Protein AF-A0A125U0Q9-F1 (afdb_monomer)

Secondary structure (DSSP, 8-state):
--SSS--HHHHHHHHHHHHHHHHHHHHHHHHHHHHHHHH----TT-S--TTS---STTTTTTT-

Structure (mmCIF, N/CA/C/O backbone):
data_AF-A0A125U0Q9-F1
#
_entry.id   AF-A0A125U0Q9-F1
#
loop_
_atom_site.group_PDB
_atom_site.id
_atom_site.type_symbol
_atom_site.label_atom_id
_atom_site.label_alt_id
_atom_site.label_comp_id
_atom_site.label_asym_id
_atom_site.label_entity_id
_atom_site.label_seq_id
_atom_site.pdbx_PDB_ins_code
_atom_site.Cartn_x
_atom_site.Cartn_y
_atom_site.Cartn_z
_atom_site.occupancy
_atom_site.B_iso_or_equiv
_atom_site.auth_seq_id
_atom_site.auth_comp_id
_atom_site.auth_asym_id
_atom_site.auth_atom_id
_atom_site.pdbx_PDB_model_num
ATOM 1 N N . TRP A 1 1 ? 23.406 -5.613 -16.464 1.00 77.56 1 TRP A N 1
ATOM 2 C CA . TRP A 1 1 ? 23.126 -4.248 -16.958 1.00 7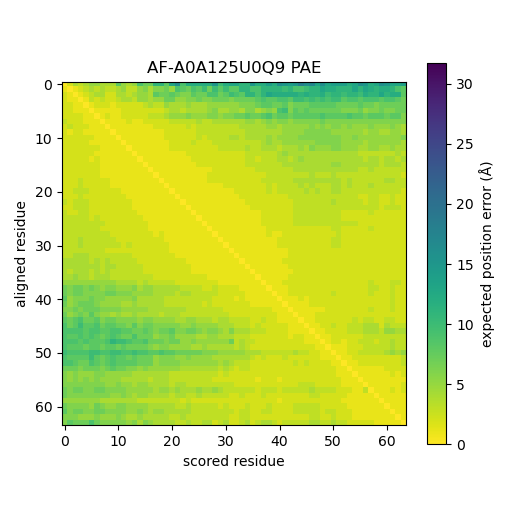7.56 1 TRP A CA 1
ATOM 3 C C . TRP A 1 1 ? 22.651 -4.181 -18.421 1.00 77.56 1 TRP A C 1
ATOM 5 O O . TRP A 1 1 ? 22.218 -3.129 -18.868 1.00 77.56 1 TRP A O 1
ATOM 15 N N . GLY A 1 2 ? 22.622 -5.294 -19.172 1.00 85.12 2 GLY A N 1
ATOM 16 C CA . GLY A 1 2 ? 22.499 -5.220 -20.641 1.00 85.12 2 GLY A CA 1
ATOM 17 C C . GLY A 1 2 ? 23.854 -4.900 -21.287 1.00 85.12 2 GLY A C 1
ATOM 18 O O . GLY A 1 2 ? 23.929 -4.125 -22.229 1.00 85.12 2 GLY A O 1
ATOM 19 N N . GLY A 1 3 ? 24.924 -5.431 -20.685 1.00 89.81 3 GLY A N 1
ATOM 20 C CA . GLY A 1 3 ? 26.329 -5.076 -20.886 1.00 89.81 3 GLY A CA 1
ATOM 21 C C . GLY A 1 3 ? 27.123 -5.285 -19.586 1.00 89.81 3 GLY A C 1
ATOM 22 O O . GLY A 1 3 ? 26.544 -5.709 -18.577 1.00 89.81 3 GLY A O 1
ATOM 23 N N . PHE A 1 4 ? 28.423 -4.972 -19.614 1.00 95.38 4 PHE A N 1
ATOM 24 C CA . PHE A 1 4 ? 29.349 -5.132 -18.480 1.00 95.38 4 PHE A CA 1
ATOM 25 C C . PHE A 1 4 ? 29.370 -3.940 -17.503 1.00 95.38 4 PHE A C 1
ATOM 27 O O . PHE A 1 4 ? 29.802 -4.106 -16.368 1.00 95.38 4 PHE A O 1
ATOM 34 N N . SER A 1 5 ? 28.893 -2.756 -17.918 1.00 95.81 5 SER A N 1
ATOM 35 C CA . SER A 1 5 ? 28.831 -1.521 -17.111 1.00 95.81 5 SER A CA 1
ATOM 36 C C . SER A 1 5 ? 27.417 -0.890 -17.088 1.00 95.81 5 SER A C 1
ATOM 38 O O . SER A 1 5 ? 26.578 -1.252 -17.922 1.00 95.81 5 SER A O 1
ATOM 40 N N . VAL A 1 6 ? 27.104 -0.019 -16.104 1.00 96.69 6 VAL A N 1
ATOM 41 C CA . VAL A 1 6 ? 25.813 0.691 -16.067 1.00 96.69 6 VAL A CA 1
ATOM 42 C C . VAL A 1 6 ? 25.838 1.603 -17.261 1.00 96.69 6 VAL A C 1
ATOM 44 O O . VAL A 1 6 ? 26.767 2.385 -17.448 1.00 96.69 6 VAL A O 1
ATOM 47 N N . ASN A 1 7 ? 24.807 1.494 -18.074 1.00 95.19 7 ASN A N 1
ATOM 48 C CA . ASN A 1 7 ? 24.713 2.247 -19.301 1.00 95.19 7 ASN A CA 1
ATOM 49 C C . ASN A 1 7 ? 23.247 2.572 -19.601 1.00 95.19 7 ASN A C 1
ATOM 51 O O . ASN A 1 7 ? 22.336 2.265 -18.824 1.00 95.19 7 ASN A O 1
ATOM 55 N N . ASN A 1 8 ? 23.020 3.168 -20.768 1.00 96.56 8 ASN A N 1
ATOM 56 C CA . ASN A 1 8 ? 21.698 3.570 -21.232 1.00 96.56 8 ASN A CA 1
ATOM 57 C C . ASN A 1 8 ? 20.670 2.418 -21.225 1.00 96.56 8 ASN A C 1
ATOM 59 O O . ASN A 1 8 ? 19.502 2.627 -20.901 1.00 96.56 8 ASN A O 1
ATOM 63 N N . ALA A 1 9 ? 21.088 1.180 -21.518 1.00 97.12 9 ALA A N 1
ATOM 64 C CA . ALA A 1 9 ? 20.189 0.026 -21.475 1.00 97.12 9 ALA A CA 1
ATOM 65 C C . ALA A 1 9 ? 19.688 -0.264 -20.049 1.00 97.12 9 ALA A C 1
ATOM 67 O O . ALA A 1 9 ? 18.538 -0.664 -19.867 1.00 97.12 9 ALA A O 1
ATOM 68 N N . THR A 1 10 ? 20.514 -0.022 -19.027 1.00 97.56 10 THR A N 1
ATOM 69 C CA . THR A 1 10 ? 20.088 -0.143 -17.623 1.00 97.56 10 THR A CA 1
ATOM 70 C C . THR A 1 10 ? 19.086 0.946 -17.251 1.00 97.56 10 THR A C 1
ATOM 72 O O . THR A 1 10 ? 18.036 0.625 -16.700 1.00 97.56 10 THR A O 1
ATOM 75 N N . LEU A 1 11 ? 19.363 2.208 -17.600 1.00 97.94 11 LEU A N 1
ATOM 76 C CA . LEU A 1 11 ? 18.492 3.338 -17.251 1.00 97.94 11 LEU A CA 1
ATOM 77 C C . LEU A 1 11 ? 17.086 3.202 -17.851 1.00 97.94 11 LEU A C 1
ATOM 79 O O . LEU A 1 11 ? 16.102 3.371 -17.135 1.00 97.94 11 LEU A O 1
ATOM 83 N N . ASN A 1 12 ? 16.971 2.801 -19.121 1.00 97.81 12 ASN A N 1
ATOM 84 C CA . ASN A 1 12 ? 15.665 2.602 -19.766 1.00 97.81 12 ASN A CA 1
ATOM 85 C C . ASN A 1 12 ? 14.836 1.490 -19.100 1.00 97.81 12 ASN A C 1
ATOM 87 O O . ASN A 1 12 ? 13.619 1.612 -18.933 1.00 97.81 12 ASN A O 1
ATOM 91 N N . ARG A 1 13 ? 15.490 0.406 -18.663 1.00 97.50 13 ARG A N 1
ATOM 92 C CA . ARG A 1 13 ? 14.819 -0.678 -17.931 1.00 97.50 13 ARG A CA 1
ATOM 93 C C . ARG A 1 13 ? 14.418 -0.240 -16.528 1.00 97.50 13 ARG A C 1
ATOM 95 O O . ARG A 1 13 ? 13.333 -0.593 -16.085 1.00 97.50 13 ARG A O 1
ATOM 102 N N . PHE A 1 14 ? 15.253 0.541 -15.848 1.00 98.50 14 PHE A N 1
ATOM 103 C CA . PHE A 1 14 ? 14.921 1.094 -14.535 1.00 98.50 14 PHE A CA 1
ATOM 104 C C . PHE A 1 14 ? 13.751 2.060 -14.607 1.00 98.50 14 PHE A C 1
ATOM 106 O O . PHE A 1 14 ? 12.870 1.973 -13.764 1.00 98.50 14 PHE A O 1
ATOM 113 N N . PHE A 1 15 ? 13.682 2.906 -15.633 1.00 98.38 15 PHE A N 1
ATOM 114 C CA . PHE A 1 15 ? 12.510 3.743 -15.858 1.00 98.38 15 PHE A CA 1
ATOM 115 C C . PHE A 1 15 ? 11.247 2.901 -16.085 1.00 98.38 15 PHE A C 1
ATOM 117 O O . PHE A 1 15 ? 10.230 3.132 -15.438 1.00 98.38 15 PHE A O 1
ATOM 124 N N . SER A 1 16 ? 11.330 1.863 -16.925 1.00 98.50 16 SER A N 1
ATOM 125 C CA . SER A 1 16 ? 10.200 0.952 -17.172 1.00 98.50 16 SER A CA 1
ATOM 126 C C . SER A 1 16 ? 9.738 0.240 -15.892 1.00 98.50 16 SER A C 1
ATOM 128 O O . SER A 1 16 ? 8.542 0.141 -15.627 1.00 98.50 16 SER A O 1
ATOM 130 N N . LEU A 1 17 ? 10.681 -0.221 -15.061 1.00 98.62 17 LEU A N 1
ATOM 131 C CA . LEU A 1 17 ? 10.380 -0.825 -13.761 1.00 98.62 17 LEU A CA 1
ATOM 132 C C . LEU A 1 17 ? 9.805 0.198 -12.779 1.00 98.62 17 LEU A C 1
ATOM 134 O O . LEU A 1 17 ? 8.824 -0.097 -12.110 1.00 98.62 17 LEU A O 1
ATOM 138 N N . HIS A 1 18 ? 10.373 1.400 -12.706 1.00 98.38 18 HIS A N 1
ATOM 139 C CA . HIS A 1 18 ? 9.880 2.474 -11.849 1.00 98.38 18 HIS A CA 1
ATOM 140 C C . HIS A 1 18 ? 8.463 2.899 -12.223 1.00 98.38 18 HIS A C 1
ATOM 142 O O . HIS A 1 18 ? 7.683 3.214 -11.338 1.00 98.38 18 HIS A O 1
ATOM 148 N N . TYR A 1 19 ? 8.110 2.877 -13.506 1.00 98.38 19 TYR A N 1
ATOM 149 C CA . TYR A 1 19 ? 6.741 3.127 -13.936 1.00 98.38 19 TYR A CA 1
ATOM 150 C C . TYR A 1 19 ? 5.790 2.004 -13.495 1.00 98.38 19 TYR A C 1
ATOM 152 O O . TYR A 1 19 ? 4.685 2.272 -13.034 1.00 98.38 19 TYR A O 1
ATOM 160 N N . LEU A 1 20 ? 6.218 0.743 -13.601 1.00 98.75 20 LEU A N 1
ATOM 161 C CA . LEU A 1 20 ? 5.396 -0.422 -13.261 1.00 98.75 20 LEU A CA 1
ATOM 162 C C . LEU A 1 20 ? 5.199 -0.607 -11.745 1.00 98.75 20 LEU A C 1
ATOM 164 O O . LEU A 1 20 ? 4.101 -0.935 -11.293 1.00 98.75 20 LEU A O 1
ATOM 168 N N . LEU A 1 21 ? 6.258 -0.431 -10.954 1.00 98.81 21 LEU A N 1
ATOM 169 C CA . LEU A 1 21 ? 6.277 -0.773 -9.530 1.00 98.81 21 LEU A CA 1
ATOM 170 C C . LEU A 1 21 ? 5.220 -0.042 -8.679 1.00 98.81 21 LEU A C 1
ATOM 172 O O . LEU A 1 21 ? 4.630 -0.706 -7.832 1.00 98.81 21 LEU A O 1
ATOM 176 N N . PRO A 1 22 ? 4.902 1.251 -8.882 1.00 98.69 22 PRO A N 1
ATOM 177 C CA . PRO A 1 22 ? 3.825 1.930 -8.168 1.00 98.69 22 PRO A CA 1
ATOM 178 C C . PRO A 1 22 ? 2.469 1.231 -8.302 1.00 98.69 22 PRO A C 1
ATOM 180 O O . PRO A 1 22 ? 1.732 1.152 -7.325 1.00 98.69 22 PRO A O 1
ATOM 183 N N . PHE A 1 23 ? 2.153 0.657 -9.467 1.00 98.69 23 PHE A N 1
ATOM 184 C CA . PHE A 1 23 ? 0.904 -0.087 -9.661 1.00 98.69 23 PHE A CA 1
ATOM 185 C C . PHE A 1 23 ? 0.924 -1.437 -8.944 1.00 98.69 23 PHE A C 1
ATOM 187 O O . PHE A 1 23 ? -0.073 -1.836 -8.343 1.00 98.69 23 PHE A O 1
ATOM 194 N N . VAL A 1 24 ? 2.075 -2.116 -8.944 1.00 98.88 24 VAL A N 1
ATOM 195 C CA . VAL A 1 24 ? 2.271 -3.333 -8.141 1.00 98.88 24 VAL A CA 1
ATOM 196 C C . VAL A 1 24 ? 2.118 -3.016 -6.649 1.00 98.88 24 VAL A C 1
ATOM 198 O O . VAL A 1 24 ? 1.443 -3.752 -5.934 1.00 98.88 24 VAL A O 1
ATOM 201 N N . LEU A 1 25 ? 2.674 -1.896 -6.180 1.00 98.81 25 LEU A N 1
ATOM 202 C CA . LEU A 1 25 ? 2.530 -1.433 -4.799 1.00 98.81 25 LEU A CA 1
ATOM 203 C C . LEU A 1 25 ? 1.089 -1.045 -4.460 1.00 98.81 25 LEU A C 1
ATOM 205 O O . LEU A 1 25 ? 0.632 -1.372 -3.371 1.00 98.81 25 LEU A O 1
ATOM 209 N N . ALA A 1 26 ? 0.350 -0.417 -5.377 1.00 98.81 26 ALA A N 1
ATOM 210 C CA . ALA A 1 26 ? -1.070 -0.131 -5.182 1.00 98.81 26 ALA A CA 1
ATOM 211 C C . ALA A 1 26 ? -1.890 -1.424 -5.015 1.00 98.81 26 ALA A C 1
ATOM 213 O O . ALA A 1 26 ? -2.727 -1.513 -4.116 1.00 98.81 26 ALA A O 1
ATOM 214 N N . ALA A 1 27 ? -1.606 -2.457 -5.817 1.00 98.81 27 ALA A N 1
ATOM 215 C CA . ALA A 1 27 ? -2.233 -3.770 -5.663 1.00 98.81 27 ALA A CA 1
ATOM 216 C C . ALA A 1 27 ? -1.861 -4.435 -4.324 1.00 98.81 27 ALA A C 1
ATOM 218 O O . ALA A 1 27 ? -2.729 -4.973 -3.637 1.00 98.81 27 ALA A O 1
ATOM 219 N N . LEU A 1 28 ? -0.590 -4.355 -3.915 1.00 98.81 28 LEU A N 1
ATOM 220 C CA . LEU A 1 28 ? -0.134 -4.848 -2.610 1.00 98.81 28 LEU A CA 1
ATOM 221 C C . LEU A 1 28 ? -0.790 -4.090 -1.447 1.00 98.81 28 LEU A C 1
ATOM 223 O O . LEU A 1 28 ? -1.174 -4.720 -0.466 1.00 98.81 28 LEU A O 1
ATOM 227 N N . ALA A 1 29 ? -0.976 -2.772 -1.562 1.00 98.81 29 ALA A N 1
ATOM 228 C CA . ALA A 1 29 ? -1.675 -1.964 -0.566 1.00 98.81 29 ALA A CA 1
ATOM 229 C C . ALA A 1 29 ? -3.153 -2.370 -0.447 1.00 98.81 29 ALA A C 1
ATOM 231 O O . ALA A 1 29 ? -3.654 -2.522 0.664 1.00 98.81 29 ALA A O 1
ATOM 232 N N . ALA A 1 30 ? -3.837 -2.633 -1.565 1.00 98.75 30 ALA A N 1
ATOM 233 C CA . ALA A 1 30 ? -5.205 -3.151 -1.540 1.00 98.75 30 ALA A CA 1
ATOM 234 C C . ALA A 1 30 ? -5.282 -4.533 -0.866 1.00 98.75 30 ALA A C 1
ATOM 236 O O . ALA A 1 30 ? -6.115 -4.739 0.014 1.00 98.75 30 ALA A O 1
ATOM 237 N N . MET A 1 31 ? -4.379 -5.461 -1.210 1.00 98.81 31 MET A N 1
ATOM 238 C CA . MET A 1 31 ? -4.309 -6.775 -0.551 1.00 98.81 3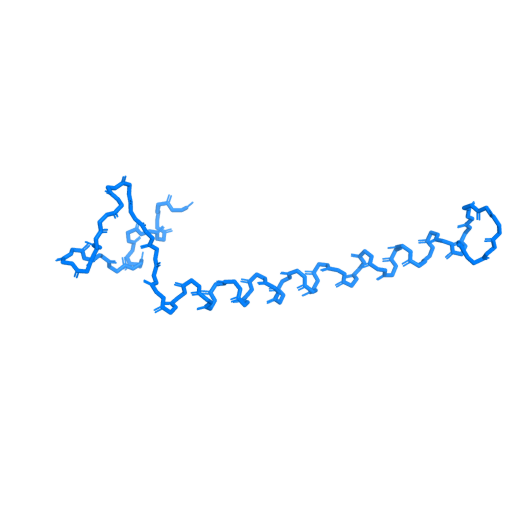1 MET A CA 1
ATOM 239 C C . MET A 1 31 ? -4.004 -6.659 0.946 1.00 98.81 31 MET A C 1
ATOM 241 O O . MET A 1 31 ? -4.578 -7.391 1.749 1.00 98.81 31 MET A O 1
ATOM 245 N N . HIS A 1 32 ? -3.143 -5.718 1.332 1.00 98.69 32 HIS A N 1
ATOM 246 C CA . HIS A 1 32 ? -2.863 -5.423 2.733 1.00 98.69 32 HIS A CA 1
ATOM 247 C C . HIS A 1 32 ? -4.119 -4.941 3.476 1.00 98.69 32 HIS A C 1
ATOM 249 O O . HIS A 1 32 ? -4.417 -5.450 4.555 1.00 98.69 32 HIS A O 1
ATOM 255 N N . LEU A 1 33 ? -4.890 -4.020 2.887 1.00 98.62 33 LEU A N 1
ATOM 256 C CA . LEU A 1 33 ? -6.142 -3.533 3.475 1.00 98.62 33 LEU A CA 1
ATOM 257 C C . LEU A 1 33 ? -7.208 -4.631 3.580 1.00 98.62 33 LEU A C 1
ATOM 259 O O . LEU A 1 33 ? -7.925 -4.674 4.575 1.00 98.62 33 LEU A O 1
ATOM 263 N N . LEU A 1 34 ? -7.290 -5.542 2.605 1.00 98.69 34 LEU A N 1
ATOM 264 C CA . LEU A 1 34 ? -8.176 -6.708 2.684 1.00 98.69 34 LEU A CA 1
ATOM 265 C C . LEU A 1 34 ? -7.783 -7.628 3.846 1.00 98.69 34 LEU A C 1
ATOM 267 O O . LEU A 1 34 ? -8.634 -7.989 4.652 1.00 98.69 34 LEU A O 1
ATOM 271 N 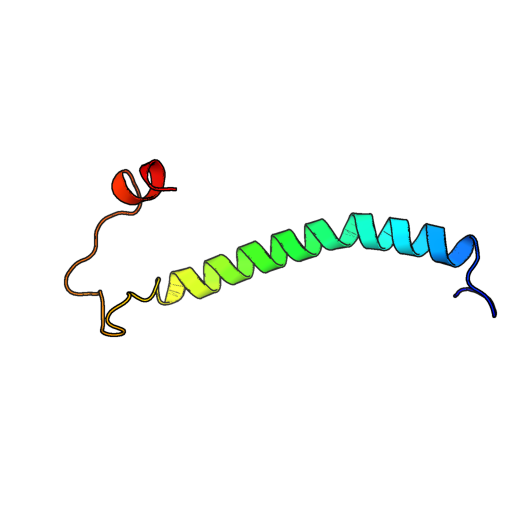N . ALA A 1 35 ? -6.492 -7.942 3.989 1.00 98.69 35 ALA A N 1
ATOM 272 C CA . ALA A 1 35 ? -6.003 -8.761 5.099 1.00 98.69 35 ALA A CA 1
ATOM 273 C C . ALA A 1 35 ? -6.264 -8.111 6.472 1.00 98.69 35 ALA A C 1
ATOM 275 O O .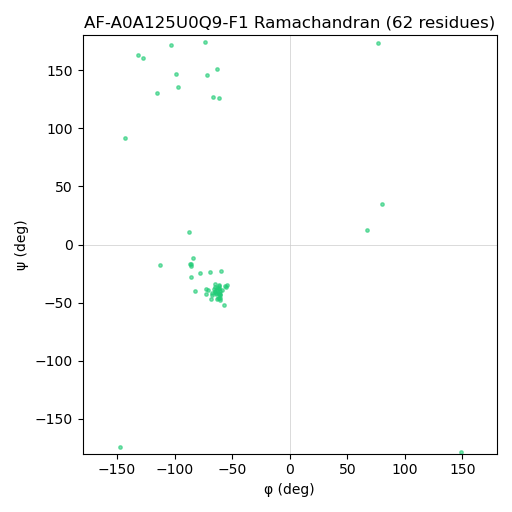 ALA A 1 35 ? -6.607 -8.805 7.432 1.00 98.69 35 ALA A O 1
ATOM 276 N N . LEU A 1 36 ? -6.134 -6.782 6.560 1.00 98.50 36 LEU A N 1
ATOM 277 C CA . LEU A 1 36 ? -6.499 -6.017 7.752 1.00 98.50 36 LEU A CA 1
ATOM 278 C C . LEU A 1 36 ? -8.009 -6.082 8.025 1.00 98.50 36 LEU A C 1
ATOM 280 O O . LEU A 1 36 ? -8.403 -6.215 9.181 1.00 98.50 36 LEU A O 1
ATOM 284 N N . HIS A 1 37 ? -8.852 -6.010 6.992 1.00 98.00 37 HIS A N 1
ATOM 285 C CA . HIS A 1 37 ? -10.311 -6.030 7.137 1.00 98.00 37 HIS A CA 1
ATOM 286 C C . HIS A 1 37 ? -10.804 -7.328 7.791 1.00 98.00 37 HIS A C 1
ATOM 288 O O . HIS A 1 37 ? -11.668 -7.267 8.661 1.00 98.00 37 HIS A O 1
ATOM 294 N N . GLU A 1 38 ? -10.220 -8.479 7.445 1.00 98.12 38 GLU A N 1
ATOM 295 C CA . GLU A 1 38 ? -10.640 -9.787 7.980 1.00 98.12 38 GLU A CA 1
ATOM 296 C C . GLU A 1 38 ? -10.610 -9.861 9.519 1.00 98.12 38 GLU A C 1
ATOM 298 O O . GLU A 1 38 ? -11.480 -10.478 10.130 1.00 98.12 38 GLU A O 1
ATOM 303 N N . HIS A 1 39 ? -9.637 -9.207 10.165 1.00 96.31 39 HIS A N 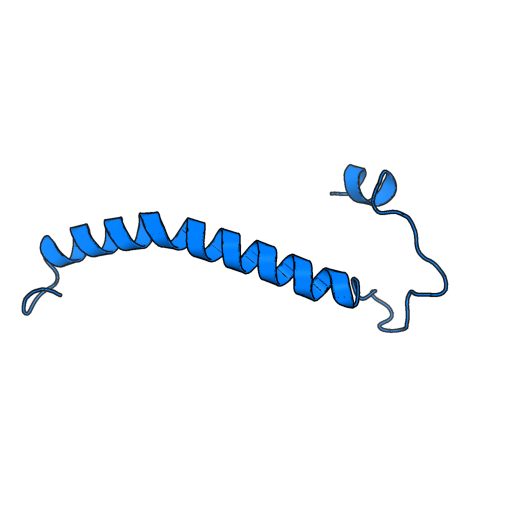1
ATOM 304 C CA . HIS A 1 39 ? -9.465 -9.257 11.627 1.00 96.31 39 HIS A CA 1
ATOM 305 C C . HIS A 1 39 ? -9.730 -7.914 12.327 1.00 96.31 39 HIS A C 1
ATOM 307 O O . HIS A 1 39 ? -9.966 -7.881 13.537 1.00 96.31 39 HIS A O 1
ATOM 313 N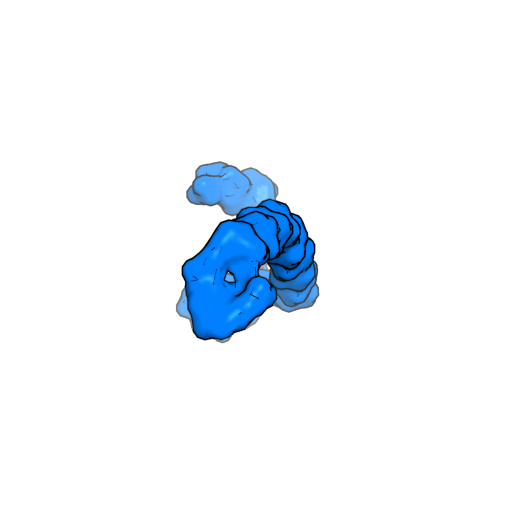 N . GLY A 1 40 ? -9.728 -6.813 11.575 1.00 96.44 40 GLY A N 1
ATOM 314 C CA . GLY A 1 40 ? -9.814 -5.449 12.083 1.00 96.44 40 GLY A CA 1
ATOM 315 C C . GLY A 1 40 ? -8.504 -4.929 12.688 1.00 96.44 40 GLY A C 1
ATOM 316 O O . GLY A 1 40 ? -7.518 -5.648 12.854 1.00 96.44 40 GLY A O 1
ATOM 317 N N . SER A 1 41 ? -8.498 -3.639 13.031 1.00 97.25 41 SER A N 1
ATOM 318 C CA . SER A 1 41 ? -7.366 -2.988 13.697 1.00 97.25 41 SER A CA 1
ATOM 319 C C . SER A 1 41 ? -7.224 -3.429 15.156 1.00 97.25 41 SER A C 1
ATOM 321 O O . SER A 1 41 ? -8.211 -3.623 15.867 1.00 97.25 41 SER A O 1
ATOM 323 N N . SER A 1 42 ? -5.979 -3.509 15.627 1.00 97.12 42 SER A N 1
ATOM 324 C CA . SER A 1 42 ? -5.680 -3.620 17.060 1.00 97.12 42 SER A CA 1
ATOM 325 C C . SER A 1 42 ? -5.906 -2.279 17.784 1.00 97.12 42 SER A C 1
ATOM 327 O O . SER A 1 42 ? -6.183 -1.255 17.157 1.00 97.12 42 SER A O 1
ATOM 329 N N . ASN A 1 43 ? -5.780 -2.267 19.111 1.00 97.31 43 ASN A N 1
ATOM 330 C CA . ASN A 1 43 ? -5.895 -1.069 19.947 1.00 97.31 43 ASN A CA 1
ATOM 331 C C . ASN A 1 43 ? -4.720 -0.959 20.943 1.00 97.31 43 ASN A C 1
ATOM 333 O O . ASN A 1 43 ? -4.042 -1.958 21.193 1.00 97.31 43 ASN A O 1
ATOM 337 N N . PRO A 1 44 ? -4.471 0.226 21.539 1.00 98.12 44 PRO A N 1
ATOM 338 C CA . PRO A 1 44 ? -3.310 0.462 22.406 1.00 98.12 44 PRO A CA 1
ATOM 339 C C . PRO A 1 44 ? -3.221 -0.431 23.649 1.00 98.12 44 PRO A C 1
ATOM 341 O O . PRO A 1 44 ? -2.133 -0.601 24.191 1.00 98.12 44 PRO A O 1
ATOM 344 N N . LEU A 1 45 ? -4.343 -0.994 24.109 1.00 97.69 45 LEU A N 1
ATOM 345 C CA . LEU A 1 45 ? -4.370 -1.904 25.255 1.00 97.69 45 LEU A CA 1
ATOM 346 C C . LEU A 1 45 ? -4.035 -3.353 24.864 1.00 97.69 45 LEU A C 1
ATOM 348 O O . LEU A 1 45 ? -3.826 -4.181 25.744 1.00 97.69 45 LEU A O 1
ATOM 352 N N . GLY A 1 46 ? -3.991 -3.677 23.566 1.00 96.25 46 GLY A N 1
ATOM 353 C CA . GLY A 1 46 ? -3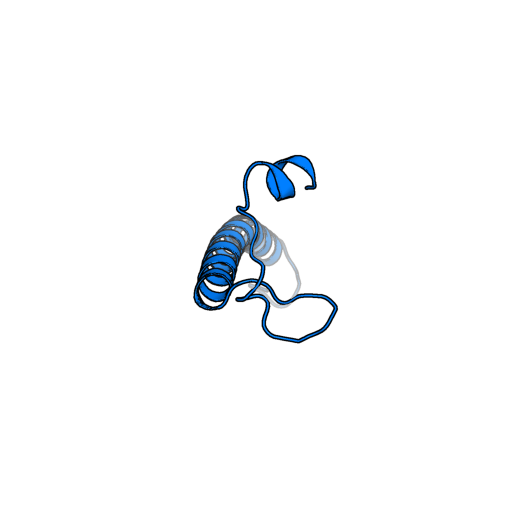.645 -5.012 23.065 1.00 96.25 46 GLY A CA 1
ATOM 354 C C . GLY A 1 46 ? -4.669 -6.107 23.392 1.00 96.25 46 GLY A C 1
ATOM 355 O O . GLY A 1 46 ? -4.374 -7.288 23.226 1.00 96.25 46 GLY A O 1
ATOM 356 N N . VAL A 1 47 ? -5.863 -5.734 23.858 1.00 96.06 47 VAL A N 1
ATOM 357 C CA . VAL A 1 47 ? -6.972 -6.652 24.174 1.00 96.06 47 VAL A CA 1
ATOM 358 C C . VAL A 1 47 ? -8.033 -6.627 23.072 1.00 96.06 47 VAL A C 1
ATOM 360 O O . VAL A 1 47 ? -7.976 -5.799 22.168 1.00 96.06 47 VAL A O 1
ATOM 363 N N . SER A 1 48 ? -9.020 -7.526 23.110 1.00 95.94 48 SER A N 1
ATOM 364 C CA . SER A 1 48 ? -10.097 -7.526 22.109 1.00 95.94 48 SER A CA 1
ATOM 365 C C . SER A 1 48 ? -10.895 -6.215 22.143 1.00 95.94 48 SER A C 1
ATOM 367 O O . SER A 1 48 ? -11.423 -5.841 23.184 1.00 95.94 48 SER A O 1
ATOM 369 N N . GLY A 1 49 ? -11.026 -5.547 20.993 1.00 93.75 49 GLY A N 1
ATOM 370 C CA . GLY A 1 49 ? -11.871 -4.356 20.825 1.00 93.75 49 GLY A CA 1
ATOM 371 C C . GLY A 1 49 ? -13.324 -4.669 20.452 1.00 93.75 49 GLY A C 1
ATOM 372 O O . GLY A 1 49 ? -14.053 -3.777 20.042 1.00 93.75 49 GLY A O 1
ATOM 373 N N . ASN A 1 50 ? -13.757 -5.934 20.517 1.00 95.69 50 ASN A N 1
ATOM 374 C CA . ASN A 1 50 ? -15.083 -6.344 20.031 1.00 95.69 50 ASN A CA 1
ATOM 375 C C . ASN A 1 50 ? -16.239 -5.803 20.882 1.00 95.69 50 ASN A C 1
ATOM 377 O O . ASN A 1 50 ? -17.358 -5.713 20.388 1.00 95.69 50 ASN A O 1
ATOM 381 N N . THR A 1 51 ? -15.975 -5.471 22.146 1.00 95.62 51 THR A N 1
ATOM 382 C CA . THR A 1 51 ? -16.981 -4.989 23.100 1.00 95.62 51 THR A CA 1
ATOM 383 C C . THR A 1 51 ? -17.362 -3.528 22.893 1.00 95.62 51 THR A C 1
ATOM 385 O O . THR A 1 51 ? -18.451 -3.139 23.297 1.00 95.62 51 THR A O 1
ATOM 388 N N . ASP A 1 52 ? -16.484 -2.728 22.285 1.00 96.31 52 ASP A N 1
ATOM 389 C CA . ASP A 1 52 ? -16.692 -1.295 22.071 1.00 96.31 52 ASP A CA 1
ATOM 390 C C . ASP A 1 52 ? -16.115 -0.880 20.713 1.00 96.31 52 ASP A C 1
ATOM 392 O O . ASP A 1 52 ? -14.926 -0.588 20.568 1.00 96.31 52 ASP A O 1
ATOM 396 N N . ARG A 1 53 ? -16.967 -0.929 19.684 1.00 95.62 53 ARG A N 1
ATOM 397 C CA . ARG A 1 53 ? -16.612 -0.547 18.315 1.00 95.62 53 ARG A CA 1
ATOM 398 C C . ARG A 1 53 ? -17.410 0.675 17.891 1.00 95.62 53 ARG A C 1
ATOM 400 O O . ARG A 1 53 ? -18.636 0.674 17.954 1.00 95.62 53 ARG A O 1
ATOM 407 N N . LEU A 1 54 ? -16.705 1.671 17.362 1.00 97.06 54 LEU A N 1
ATOM 408 C CA . LEU A 1 54 ? -17.300 2.812 16.673 1.00 97.06 54 LEU A CA 1
ATOM 409 C C . LEU A 1 54 ? -17.240 2.601 15.151 1.00 97.06 54 LEU A C 1
ATOM 411 O O . LEU A 1 54 ? -16.278 2.003 14.658 1.00 97.06 54 LEU A O 1
ATOM 415 N N . PRO A 1 55 ? -18.236 3.084 14.386 1.00 97.25 55 PRO A N 1
ATOM 416 C CA . PRO A 1 55 ? -18.168 3.060 12.929 1.00 97.25 55 PRO A CA 1
ATOM 417 C C . PRO A 1 55 ? -17.012 3.933 12.420 1.00 97.25 55 PRO A C 1
ATOM 419 O O . PRO A 1 55 ? -16.650 4.932 13.043 1.00 97.25 55 PRO A O 1
ATOM 422 N N . PHE A 1 56 ? -16.450 3.577 11.258 1.00 97.88 56 PHE A N 1
ATOM 423 C CA . PHE A 1 56 ? -15.344 4.336 10.661 1.00 97.88 56 PHE A CA 1
ATOM 424 C C . PHE A 1 56 ? -15.746 5.787 10.345 1.00 97.88 56 PHE A C 1
ATOM 426 O O . PHE A 1 56 ? -15.058 6.731 10.727 1.00 97.88 56 PHE A O 1
ATOM 433 N N . HIS A 1 57 ? -16.901 5.971 9.705 1.00 97.19 57 HIS A N 1
ATOM 434 C CA . HIS A 1 57 ? -17.497 7.283 9.465 1.00 97.19 57 HIS A CA 1
ATOM 435 C C . HIS A 1 57 ? -18.558 7.5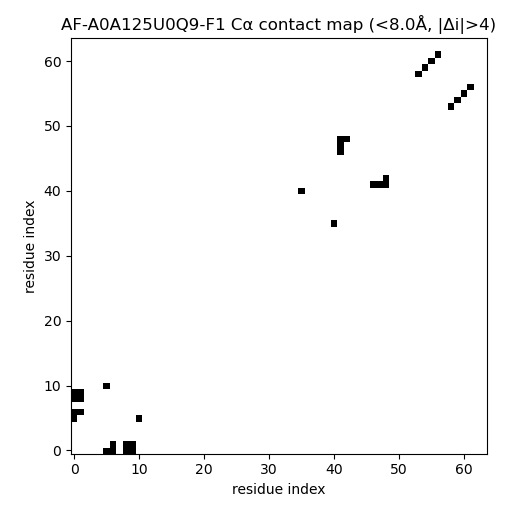94 10.540 1.00 97.19 57 HIS A C 1
ATOM 437 O O . HIS A 1 57 ? -19.371 6.714 10.831 1.00 97.19 57 HIS A O 1
ATOM 443 N N . PRO A 1 58 ? -18.605 8.811 11.123 1.00 97.44 58 PRO A N 1
ATOM 444 C CA . PRO A 1 58 ? -17.764 9.977 10.827 1.00 97.44 58 PRO A CA 1
ATOM 445 C C . PRO A 1 58 ? -16.443 10.013 11.611 1.00 97.44 58 PRO A C 1
ATOM 447 O O . PRO A 1 58 ? -15.537 10.7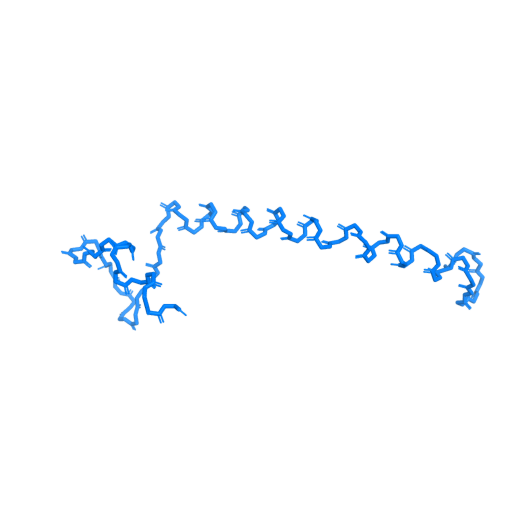53 11.240 1.00 97.44 58 PRO A O 1
ATOM 450 N N . TYR A 1 59 ? -16.327 9.233 12.686 1.00 98.12 59 TYR A N 1
ATOM 451 C CA . TYR A 1 59 ? -15.306 9.426 13.718 1.00 98.12 59 TYR A CA 1
ATOM 452 C C . TYR A 1 59 ? -13.873 9.400 13.191 1.00 98.12 59 TYR A C 1
ATOM 454 O O . TYR A 1 59 ? -13.111 10.325 13.455 1.00 98.12 59 TYR A O 1
ATOM 462 N N . PHE A 1 60 ? -13.506 8.359 12.447 1.00 97.94 60 PHE A N 1
ATOM 463 C CA . PHE A 1 60 ? -12.148 8.198 11.939 1.00 97.94 60 PHE A CA 1
ATOM 464 C C . PHE A 1 60 ? -11.942 8.928 10.611 1.00 97.94 60 PHE A C 1
ATOM 466 O O . PHE A 1 60 ? -10.858 9.441 10.384 1.00 97.94 60 PHE A O 1
ATOM 473 N N . THR A 1 61 ? -12.990 9.103 9.796 1.00 98.19 61 THR A N 1
ATOM 474 C CA . THR A 1 61 ? -12.908 9.914 8.565 1.00 98.19 61 THR A CA 1
ATOM 475 C C . THR A 1 61 ? -12.555 11.382 8.826 1.00 98.19 61 THR A C 1
ATOM 477 O O . THR A 1 61 ? -11.879 11.978 8.004 1.00 98.19 61 THR A O 1
ATOM 480 N N . PHE A 1 62 ? -13.035 11.980 9.923 1.00 98.50 62 PHE A N 1
ATOM 481 C CA . PHE A 1 62 ? -12.658 13.351 10.308 1.00 98.50 62 PHE A CA 1
ATOM 482 C C . PHE A 1 62 ? -11.367 13.421 11.135 1.00 98.50 62 PHE A C 1
ATOM 484 O O . PHE A 1 62 ? -10.838 14.512 11.336 1.00 98.50 62 PHE A O 1
ATOM 491 N N . LYS A 1 63 ? -10.929 12.291 11.702 1.00 98.06 63 LYS A N 1
ATOM 492 C CA . LYS A 1 63 ? -9.719 12.213 12.525 1.00 98.06 63 LYS A CA 1
ATOM 493 C C . LYS A 1 63 ? -8.463 12.089 11.663 1.00 98.06 63 LYS A C 1
ATOM 495 O O . LYS A 1 63 ? -7.443 12.659 12.050 1.00 98.06 63 LYS A O 1
ATOM 500 N N . ASP A 1 64 ? -8.546 11.297 10.595 1.00 95.12 64 ASP A N 1
ATOM 501 C CA . ASP A 1 64 ? -7.520 11.215 9.549 1.00 95.12 64 ASP A CA 1
ATOM 502 C C . ASP A 1 64 ? -7.440 12.539 8.772 1.00 95.12 64 ASP A C 1
ATOM 504 O O . ASP A 1 64 ? -6.299 12.985 8.506 1.00 95.12 64 ASP A O 1
#

Mean predicted aligned error: 3.36 Å

InterPro domains:
  IPR005797 Cytochrome b/b6, N-terminal domain [PF00033] (1-40)
  IPR005797 Cytochrome b/b6, N-terminal domain [PS51002] (1-45)
  IPR016174 Di-haem cytochrome, transmembrane [SSF81342] (1-64)
  IPR027387 Cytochrome b/b6-like domain superfamily [G3DSA:1.20.810.10] (1-64)

Sequence (64 aa):
WGGFSVNNATLNRFFSLHYLLPFVLAALAAMHLLALHEHGSSNPLGVSGNTDRLPFHPYFTFKD

pLDDT: mean 96.93, std 3.26, range [77.56, 98.88]

Foldseek 3Di:
DVDDDDDPVNVVVVVVCVVVVVVVVVVVVVVVVVVCVVQDDADPVRDDCPVPDDDCPPVVVVVD

Solvent-accessible surface area (backbone atoms only — not comparable to full-atom values): 4079 Å² total; per-residue (Å²): 78,89,59,96,54,88,45,72,62,34,54,57,51,50,51,55,47,60,67,48,45,60,57,54,49,52,53,51,50,53,53,50,53,52,62,41,60,79,75,49,84,85,53,99,84,75,58,88,57,84,89,70,76,77,63,58,71,66,64,48,68,75,67,108

Organism: NCBI:txid349360

Radius of gyration: 21.03 Å; Cα contacts (8 Å, |Δi|>4): 17; chains: 1; bounding box: 48×23×47 Å